Protein AF-B7HX45-F1 (afdb_monomer_lite)

Organism: Bacillus cereus (strain AH187) (NCBI:txid405534)

InterPro domains:
  IPR003188 Phosphotransferase system, lactose/cellobiose-type IIA subunit [PF02255] (1-77)
  IPR003188 Phosphotransferase system, lactose/cellobiose-type IIA subunit [PIRSF000699] (1-80)
  IPR003188 Phosphotransferase system, lactose/cellobiose-type IIA subunit [PS51095] (1-78)
  IPR003188 Phosphotransferase system, lactose/cellobiose-type IIA subunit [PTHR34382] (1-80)
  IPR003188 Phosphotransferase system, lactose/cellobiose-type IIA subunit [cd00215] (1-78)
  IPR036542 Phosphot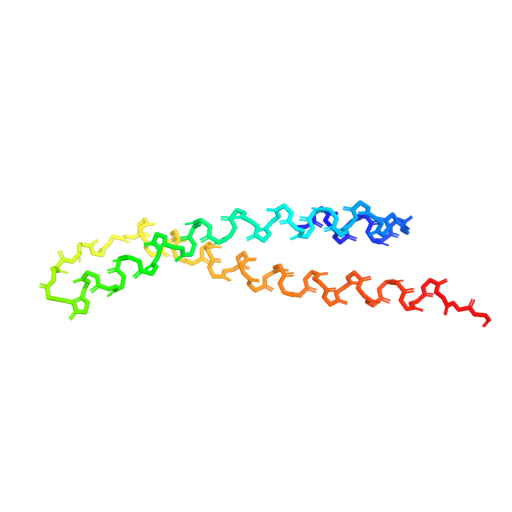ransferase system, lactose/cellobiose-type IIA subunit superfamily [SSF46973] (1-78)

Sequence (83 aa):
MEAIDCAKRGEFTEAEAKLQEALEELKEAHRVQTDLIQKEAGGEKTEVTLLMVHAQDHLMNAITVKELASEFVELYRKMSVTE

pLDDT: mean 95.57, std 7.61, range [45.19, 98.56]

Radius of gyration: 16.94 Å; chains: 1; bounding box: 40×21×46 Å

Secondary structure (DSSP, 8-state):
-HHHHHHHTT-HHHHHHHHHHHHHHHHHHHHHHHHHHHHHHTT------HHHHHHHHHHHHHHHHHHHHHHHHHHHHHHH---

Foldseek 3Di:
DVLLVCLLVVNLVVSVVVLVVLVVVLVVLVVVVVVVVVCVVVVNDDDDDPVNVVSVVVSVVSVVVSVVSVVSSVVSVVVVPDD

Structure (mmCIF, N/CA/C/O backbone):
data_AF-B7HX45-F1
#
_entry.id   AF-B7HX45-F1
#
loop_
_atom_site.group_PDB
_atom_site.id
_atom_site.type_symbol
_atom_site.label_atom_id
_atom_site.label_alt_id
_atom_site.label_comp_id
_atom_site.label_asym_id
_atom_site.label_entity_id
_atom_site.label_seq_id
_atom_site.pdbx_PDB_ins_code
_atom_site.Cartn_x
_atom_site.Cartn_y
_atom_site.Cartn_z
_atom_site.occupancy
_atom_site.B_iso_or_equiv
_atom_site.auth_seq_id
_atom_site.auth_comp_id
_atom_site.auth_asym_id
_atom_site.auth_atom_id
_atom_site.pdbx_PDB_model_num
ATOM 1 N N . MET A 1 1 ? 1.483 -5.390 -6.874 1.00 93.69 1 MET A N 1
ATOM 2 C CA . MET A 1 1 ? 2.383 -6.333 -7.582 1.00 93.69 1 MET A CA 1
ATOM 3 C C . MET A 1 1 ? 2.432 -6.058 -9.079 1.00 93.69 1 MET A C 1
ATOM 5 O O . MET A 1 1 ? 3.530 -5.926 -9.595 1.00 93.69 1 MET A O 1
ATOM 9 N N . GLU A 1 2 ? 1.288 -5.879 -9.748 1.00 97.81 2 GLU A N 1
ATOM 10 C CA . GLU A 1 2 ? 1.198 -5.622 -11.202 1.00 97.81 2 GLU A CA 1
ATOM 11 C C . GLU A 1 2 ? 2.144 -4.523 -11.709 1.00 97.81 2 GLU A C 1
ATOM 13 O O . GLU A 1 2 ? 2.815 -4.711 -12.719 1.00 97.81 2 GLU A O 1
ATOM 18 N N . ALA A 1 3 ? 2.276 -3.416 -10.968 1.00 98.44 3 ALA A N 1
ATOM 19 C CA . ALA A 1 3 ? 3.205 -2.338 -11.306 1.00 98.44 3 ALA A CA 1
ATOM 20 C C . ALA A 1 3 ? 4.668 -2.799 -11.449 1.00 98.44 3 ALA A C 1
ATOM 22 O O . ALA A 1 3 ? 5.359 -2.404 -12.386 1.00 98.44 3 ALA A O 1
ATOM 23 N N . ILE A 1 4 ? 5.131 -3.670 -10.545 1.00 98.25 4 ILE A N 1
ATOM 24 C CA . ILE A 1 4 ? 6.488 -4.230 -10.587 1.00 98.25 4 ILE A CA 1
ATOM 25 C C . ILE A 1 4 ? 6.653 -5.085 -11.846 1.00 98.25 4 ILE A C 1
ATOM 27 O O . ILE A 1 4 ? 7.688 -5.017 -12.506 1.00 98.25 4 ILE A O 1
ATOM 31 N N . ASP A 1 5 ? 5.642 -5.878 -12.197 1.00 98.19 5 ASP A N 1
ATOM 32 C CA . ASP A 1 5 ? 5.702 -6.751 -13.368 1.00 98.19 5 ASP A CA 1
ATOM 33 C C . ASP A 1 5 ? 5.678 -5.961 -14.681 1.00 98.19 5 ASP A C 1
ATOM 35 O O . ASP A 1 5 ? 6.406 -6.316 -15.607 1.00 98.19 5 ASP A O 1
ATOM 39 N N . CYS A 1 6 ? 4.924 -4.860 -14.745 1.00 98.12 6 CYS A N 1
ATOM 40 C CA . CYS A 1 6 ? 4.969 -3.921 -15.870 1.00 98.12 6 CYS A CA 1
ATOM 41 C C . CYS A 1 6 ? 6.363 -3.283 -15.993 1.00 98.12 6 CYS A C 1
ATOM 43 O O . CYS A 1 6 ? 6.970 -3.295 -17.064 1.00 98.12 6 CYS A O 1
ATOM 45 N N . ALA A 1 7 ? 6.941 -2.805 -14.885 1.00 97.69 7 ALA A N 1
ATOM 46 C CA . ALA A 1 7 ? 8.275 -2.199 -14.896 1.00 97.69 7 ALA A CA 1
ATOM 47 C C . ALA A 1 7 ? 9.385 -3.183 -15.294 1.00 97.69 7 ALA A C 1
ATOM 49 O O . ALA A 1 7 ? 10.285 -2.811 -16.045 1.00 97.69 7 ALA A O 1
ATOM 50 N N . LYS A 1 8 ? 9.297 -4.455 -14.883 1.00 96.75 8 LYS A N 1
ATOM 51 C CA . LYS A 1 8 ? 10.206 -5.521 -15.348 1.00 96.75 8 LYS A CA 1
ATOM 52 C C . LYS A 1 8 ? 10.176 -5.716 -16.867 1.00 96.75 8 LYS A C 1
ATOM 54 O O . LYS A 1 8 ? 11.182 -6.130 -17.434 1.00 96.75 8 LYS A O 1
ATOM 59 N N . ARG A 1 9 ? 9.041 -5.439 -17.518 1.00 96.81 9 ARG A N 1
ATOM 60 C CA . ARG A 1 9 ? 8.881 -5.479 -18.982 1.00 96.81 9 ARG A CA 1
ATOM 61 C C . ARG A 1 9 ? 9.247 -4.158 -19.672 1.00 96.81 9 ARG A C 1
ATOM 63 O O . ARG A 1 9 ? 9.182 -4.080 -20.893 1.00 96.81 9 ARG A O 1
ATOM 70 N N . GLY A 1 10 ? 9.639 -3.129 -18.916 1.00 96.19 10 GLY A N 1
ATOM 71 C CA . GLY A 1 10 ? 9.901 -1.782 -19.436 1.00 96.19 10 GLY A CA 1
ATOM 72 C C . GLY A 1 10 ? 8.635 -0.956 -19.702 1.00 96.19 10 GLY A C 1
ATOM 73 O O . GLY A 1 10 ? 8.713 0.142 -20.251 1.00 96.19 10 GLY A O 1
ATOM 74 N N . GLU A 1 11 ? 7.462 -1.444 -19.295 1.00 97.94 11 GLU A N 1
ATOM 75 C CA . GLU A 1 11 ? 6.157 -0.798 -19.486 1.00 97.94 11 GLU A CA 1
ATOM 76 C C . GLU A 1 11 ? 5.915 0.246 -18.384 1.00 97.94 11 GLU A C 1
ATOM 78 O O . GLU A 1 11 ? 5.009 0.140 -17.558 1.00 97.94 11 GLU A O 1
ATOM 83 N N . PHE A 1 12 ? 6.769 1.268 -18.321 1.00 97.31 12 PHE A N 1
ATOM 84 C CA . PHE A 1 12 ? 6.794 2.194 -17.184 1.00 97.31 12 PHE A CA 1
ATOM 85 C C . PHE A 1 12 ? 5.555 3.086 -17.057 1.00 97.31 12 PHE A C 1
ATOM 87 O O . PHE A 1 12 ? 5.213 3.495 -15.951 1.00 97.31 12 PHE A O 1
ATOM 94 N N . THR A 1 13 ? 4.885 3.408 -18.165 1.00 97.88 13 THR A N 1
ATOM 95 C CA . THR A 1 13 ? 3.625 4.167 -18.129 1.00 97.88 13 THR A CA 1
ATOM 96 C C . THR A 1 13 ? 2.510 3.347 -17.487 1.00 97.88 13 THR A C 1
ATOM 98 O O . THR A 1 13 ? 1.750 3.872 -16.679 1.00 97.88 13 THR A O 1
ATOM 101 N N . GLU A 1 14 ? 2.436 2.053 -17.803 1.00 98.31 14 GLU A N 1
ATOM 102 C CA . GLU A 1 14 ? 1.453 1.148 -17.206 1.00 98.31 14 GLU A CA 1
ATOM 103 C C . GLU A 1 14 ? 1.793 0.850 -15.743 1.00 98.31 14 GLU A C 1
ATOM 105 O O . GLU A 1 14 ? 0.908 0.859 -14.890 1.00 98.31 14 GLU A O 1
ATOM 110 N N . ALA A 1 15 ? 3.082 0.699 -15.424 1.00 98.44 15 ALA A N 1
ATOM 111 C CA . ALA A 1 15 ? 3.541 0.569 -14.046 1.00 98.44 15 ALA A CA 1
ATOM 112 C C . ALA A 1 15 ? 3.087 1.750 -13.170 1.00 98.44 15 ALA A C 1
ATOM 114 O O . ALA A 1 15 ? 2.570 1.533 -12.074 1.00 98.44 15 ALA A O 1
ATOM 115 N N . GLU A 1 16 ? 3.225 2.984 -13.664 1.00 98.19 16 GLU A N 1
ATOM 116 C CA . GLU A 1 16 ? 2.788 4.189 -12.949 1.00 98.19 16 GLU A CA 1
ATOM 117 C C . GLU A 1 16 ? 1.265 4.233 -12.782 1.00 98.19 16 GLU A C 1
ATOM 119 O O . GLU A 1 16 ? 0.767 4.503 -11.690 1.00 98.19 16 GLU A O 1
ATOM 124 N N . ALA A 1 17 ? 0.513 3.888 -13.834 1.00 98.56 17 ALA A N 1
ATOM 125 C CA . ALA A 1 17 ? -0.944 3.802 -13.760 1.00 98.56 17 ALA A CA 1
ATOM 126 C C . ALA A 1 17 ? -1.398 2.803 -12.681 1.00 98.56 17 ALA A C 1
ATOM 128 O O . ALA A 1 17 ? -2.292 3.110 -11.892 1.00 98.56 17 ALA A O 1
ATOM 129 N N . LYS A 1 18 ? -0.731 1.647 -12.584 1.00 98.56 18 LYS A N 1
ATOM 130 C CA . LYS A 1 18 ? -1.001 0.627 -11.561 1.00 98.56 18 LYS A CA 1
ATOM 131 C C . LYS A 1 18 ? -0.613 1.055 -10.147 1.00 98.56 18 LYS A C 1
ATOM 133 O O . LYS A 1 18 ? -1.305 0.700 -9.195 1.00 98.56 18 LYS A O 1
ATOM 138 N N . LEU A 1 19 ? 0.464 1.824 -9.981 1.00 98.50 19 LEU A N 1
ATOM 139 C CA 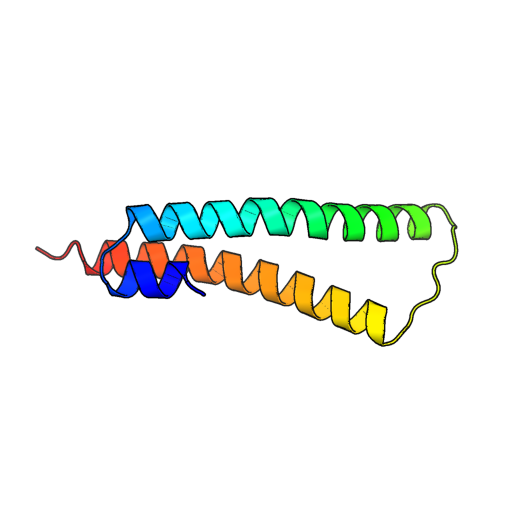. LEU A 1 19 ? 0.803 2.418 -8.681 1.00 98.50 19 LEU A CA 1
ATOM 140 C C . LEU A 1 19 ? -0.228 3.460 -8.245 1.00 98.50 19 LEU A C 1
ATOM 142 O O . LEU A 1 19 ? -0.531 3.541 -7.053 1.00 98.50 19 LEU A O 1
ATOM 146 N N . GLN A 1 20 ? -0.756 4.239 -9.191 1.00 98.38 20 GLN A N 1
ATOM 147 C CA . GLN A 1 20 ? -1.780 5.239 -8.915 1.00 98.38 20 GLN A CA 1
ATOM 148 C C . GLN A 1 20 ? -3.122 4.592 -8.556 1.00 98.38 20 GLN A C 1
ATOM 150 O O . GLN A 1 20 ? -3.745 5.008 -7.585 1.00 98.38 20 GLN A O 1
ATOM 155 N N . GLU A 1 21 ? -3.536 3.552 -9.283 1.00 98.38 21 GLU A N 1
ATOM 156 C CA . GLU A 1 21 ? -4.726 2.749 -8.963 1.00 98.38 21 GLU A CA 1
ATOM 157 C C . GLU A 1 21 ? -4.639 2.196 -7.532 1.00 98.38 21 GLU A C 1
ATOM 159 O O . GLU A 1 21 ? -5.509 2.468 -6.706 1.00 98.38 21 GLU A O 1
ATOM 164 N N . ALA A 1 22 ? -3.522 1.540 -7.194 1.00 98.25 22 ALA A N 1
ATOM 165 C CA . ALA A 1 22 ? -3.288 1.021 -5.848 1.00 98.25 22 ALA A CA 1
ATOM 166 C C . ALA A 1 22 ? -3.293 2.122 -4.773 1.00 98.25 22 ALA A C 1
ATOM 168 O O . ALA A 1 22 ? -3.760 1.897 -3.659 1.00 98.25 22 ALA A O 1
ATOM 169 N N . LEU A 1 23 ? -2.775 3.317 -5.081 1.00 97.75 23 LEU A N 1
ATOM 170 C CA . LEU A 1 23 ? -2.783 4.443 -4.148 1.00 97.75 23 LEU A CA 1
ATOM 171 C C . LEU A 1 23 ? -4.208 4.908 -3.825 1.00 97.75 23 LEU A C 1
ATOM 173 O O . LEU A 1 23 ? -4.492 5.191 -2.662 1.00 97.75 23 LEU A O 1
ATOM 177 N N . GLU A 1 24 ? -5.087 5.006 -4.821 1.00 98.12 24 GLU A N 1
ATOM 178 C CA . GLU A 1 24 ? -6.468 5.437 -4.590 1.00 98.12 24 GLU A CA 1
ATOM 179 C C . GLU A 1 24 ? -7.256 4.404 -3.772 1.00 98.12 24 GLU A C 1
ATOM 181 O O . GLU A 1 24 ? -7.920 4.775 -2.805 1.00 98.12 24 GLU A O 1
ATOM 186 N N . GLU A 1 25 ? -7.107 3.108 -4.056 1.00 97.81 25 GLU A N 1
ATOM 187 C CA . GLU A 1 25 ? -7.744 2.053 -3.251 1.00 97.81 25 GLU A CA 1
ATOM 188 C C . GLU A 1 25 ? -7.238 2.041 -1.800 1.00 97.81 25 GLU A C 1
ATOM 190 O O . GLU A 1 25 ? -8.022 1.934 -0.849 1.00 97.81 25 GLU A O 1
ATOM 195 N N . LEU A 1 26 ? -5.924 2.207 -1.610 1.00 98.12 26 LEU A N 1
ATOM 196 C CA . LEU A 1 26 ? -5.318 2.272 -0.281 1.00 98.12 26 LEU A CA 1
ATOM 197 C C . LEU A 1 26 ? -5.790 3.487 0.515 1.00 98.12 26 LEU A C 1
ATOM 199 O O . LEU A 1 26 ? -5.973 3.366 1.724 1.00 98.12 26 LEU A O 1
ATOM 203 N N . LYS A 1 27 ? -6.009 4.642 -0.125 1.00 97.62 27 LYS A N 1
ATOM 204 C CA . LYS A 1 27 ? -6.543 5.833 0.557 1.00 97.62 27 LYS A CA 1
ATOM 205 C C . LYS A 1 27 ? -7.924 5.571 1.143 1.00 97.62 27 LYS A C 1
ATOM 207 O O . LYS A 1 27 ? -8.165 5.944 2.291 1.00 97.62 27 LYS A O 1
ATOM 212 N N . GLU A 1 28 ? -8.802 4.912 0.394 1.00 97.38 28 GLU A N 1
ATOM 213 C CA . GLU A 1 28 ? -10.146 4.584 0.876 1.00 97.38 28 GLU A CA 1
ATOM 214 C C . GLU A 1 28 ? -10.092 3.610 2.060 1.00 97.38 28 GLU A C 1
ATOM 216 O O . GLU A 1 28 ? -10.714 3.851 3.098 1.00 97.38 28 GLU A O 1
ATOM 221 N N . ALA A 1 29 ? -9.275 2.556 1.970 1.00 97.31 29 ALA A N 1
ATOM 222 C CA . ALA A 1 29 ? -9.093 1.615 3.076 1.00 97.31 29 ALA A CA 1
ATOM 223 C C . ALA A 1 29 ? -8.444 2.273 4.312 1.00 97.31 29 ALA A C 1
ATOM 225 O O . ALA A 1 29 ? -8.888 2.065 5.446 1.00 97.31 29 ALA A O 1
ATOM 226 N N . HIS A 1 30 ? -7.435 3.121 4.105 1.00 97.38 30 HIS A N 1
ATOM 227 C CA . HIS A 1 30 ? -6.761 3.866 5.168 1.00 97.38 30 HIS A CA 1
ATOM 228 C C . HIS A 1 30 ? -7.690 4.881 5.843 1.00 97.38 30 HIS A C 1
ATOM 230 O O . HIS A 1 30 ? -7.595 5.099 7.053 1.00 97.38 30 HIS A O 1
ATOM 236 N N . ARG A 1 31 ? -8.629 5.483 5.105 1.00 97.81 31 ARG A N 1
ATOM 237 C CA . ARG A 1 31 ? -9.657 6.353 5.687 1.00 97.81 31 ARG A CA 1
ATOM 238 C C . ARG A 1 31 ? -10.534 5.587 6.673 1.00 97.81 31 ARG A C 1
ATOM 240 O O . ARG A 1 31 ? -10.734 6.063 7.784 1.00 97.81 31 ARG A O 1
ATOM 247 N N . VAL A 1 32 ? -10.976 4.379 6.320 1.00 96.06 32 VAL A N 1
ATOM 248 C CA . VAL A 1 32 ? -11.749 3.525 7.240 1.00 96.06 32 VAL A CA 1
ATOM 249 C C . VAL A 1 32 ? -10.933 3.175 8.488 1.00 96.06 32 VAL A C 1
ATOM 251 O O . VAL A 1 32 ? -11.447 3.274 9.601 1.00 96.06 32 VAL A O 1
ATOM 254 N N . GLN A 1 33 ? -9.652 2.821 8.331 1.00 96.81 33 GLN A N 1
ATOM 255 C CA . GLN A 1 33 ? -8.756 2.580 9.469 1.00 96.81 33 GLN A CA 1
ATOM 256 C C . GLN A 1 33 ? -8.613 3.827 10.357 1.00 96.81 33 GLN A C 1
ATOM 258 O O . GLN A 1 33 ? -8.683 3.725 11.581 1.00 96.81 33 GLN A O 1
ATOM 263 N N . THR A 1 34 ? -8.460 5.003 9.747 1.00 96.81 34 THR A N 1
ATOM 264 C CA . THR A 1 34 ? -8.350 6.287 10.454 1.00 96.81 34 THR A CA 1
ATOM 265 C C . THR A 1 34 ? -9.616 6.582 11.252 1.00 96.81 34 THR A C 1
ATOM 267 O O . THR A 1 34 ? -9.523 6.921 12.430 1.00 96.81 34 THR A O 1
ATOM 270 N N . ASP A 1 35 ? -10.791 6.398 10.650 1.00 96.38 35 ASP A N 1
ATOM 271 C CA . ASP A 1 35 ? -12.082 6.621 11.305 1.00 96.38 35 ASP A CA 1
ATOM 272 C C . ASP A 1 35 ? -12.274 5.681 12.509 1.00 96.38 35 ASP A C 1
ATOM 274 O O . ASP A 1 35 ? -12.775 6.108 13.551 1.00 96.38 35 ASP A O 1
ATOM 278 N N . LEU A 1 36 ? -11.850 4.413 12.405 1.00 95.38 36 LEU A N 1
ATOM 279 C CA . LEU A 1 36 ? -11.876 3.462 13.526 1.00 95.38 36 LEU A CA 1
ATOM 280 C C . LEU A 1 36 ? -10.984 3.927 14.686 1.00 95.38 36 LEU A C 1
ATOM 282 O O . LEU A 1 36 ? -11.439 3.955 15.829 1.00 95.38 36 LEU A O 1
ATOM 286 N N . ILE A 1 37 ? -9.751 4.350 14.390 1.00 95.62 37 ILE A N 1
ATOM 287 C CA . ILE A 1 37 ? -8.806 4.862 15.397 1.00 95.62 37 ILE A CA 1
ATOM 288 C C . ILE A 1 37 ? -9.348 6.139 16.053 1.00 95.62 37 ILE A C 1
ATOM 290 O O . ILE A 1 37 ? -9.257 6.301 17.269 1.00 95.62 37 ILE A O 1
ATOM 294 N N . GLN A 1 38 ? -9.935 7.050 15.271 1.00 97.25 38 GLN A N 1
ATOM 295 C CA . GLN A 1 38 ? -10.514 8.290 15.791 1.00 97.25 38 GLN A CA 1
ATOM 296 C C . GLN A 1 38 ? -11.689 8.025 16.736 1.00 97.25 38 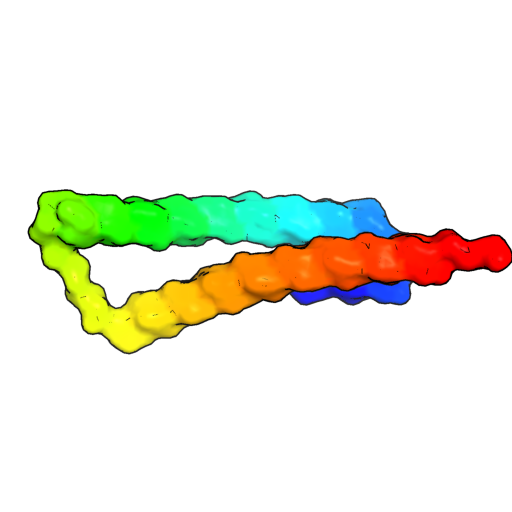GLN A C 1
ATOM 298 O O . GLN A 1 38 ? -11.765 8.647 17.796 1.00 97.25 38 GLN A O 1
ATOM 303 N N . LYS A 1 39 ? -12.578 7.089 16.387 1.00 95.19 39 LYS A N 1
ATOM 304 C CA . LYS A 1 39 ? -13.691 6.676 17.254 1.00 95.19 39 LYS A CA 1
ATOM 305 C C . LYS A 1 39 ? -13.192 6.081 18.565 1.00 95.19 39 LYS A C 1
ATOM 307 O O . LYS A 1 39 ? -13.653 6.486 19.633 1.00 95.19 39 LYS A O 1
ATOM 312 N N . GLU A 1 40 ? -12.206 5.188 18.495 1.00 94.94 40 GLU A N 1
ATOM 313 C CA . GLU A 1 40 ? -11.601 4.588 19.686 1.00 94.94 40 GLU A CA 1
ATOM 314 C C . GLU A 1 40 ? -10.951 5.645 20.592 1.00 94.94 40 GLU A C 1
ATOM 316 O O . GLU A 1 40 ? -11.213 5.678 21.796 1.00 94.94 40 GLU A O 1
ATOM 321 N N . ALA A 1 41 ? -10.191 6.581 20.015 1.00 95.31 41 ALA A N 1
ATOM 322 C CA . ALA A 1 41 ? -9.607 7.708 20.743 1.00 95.31 41 ALA A CA 1
ATOM 323 C C . ALA A 1 41 ? -10.668 8.653 21.345 1.00 95.31 41 ALA A C 1
ATOM 325 O O . ALA A 1 41 ? -10.439 9.249 22.399 1.00 95.31 41 ALA A O 1
ATOM 326 N N . GLY A 1 42 ? -11.835 8.769 20.703 1.00 96.69 42 GLY A N 1
ATOM 327 C CA . GLY A 1 42 ? -13.007 9.499 21.197 1.00 96.69 42 GLY A CA 1
ATOM 328 C C . GLY A 1 42 ? -13.762 8.797 22.334 1.00 96.69 42 GLY A C 1
ATOM 329 O O . GLY A 1 42 ? -14.708 9.369 22.877 1.00 96.69 42 GLY A O 1
ATOM 330 N N . GLY A 1 43 ? -13.349 7.585 22.719 1.00 94.50 43 GLY A N 1
ATOM 331 C CA . GLY A 1 43 ? -13.953 6.800 23.796 1.00 94.50 43 GLY A CA 1
ATOM 332 C C . GLY A 1 43 ? -15.019 5.802 23.336 1.00 94.50 43 GLY A C 1
ATOM 333 O O . GLY A 1 43 ? -15.617 5.127 24.181 1.00 94.50 43 GLY A O 1
ATOM 334 N N . GLU A 1 44 ? -15.256 5.667 22.028 1.00 95.19 44 GLU A N 1
ATOM 335 C CA . GLU A 1 44 ? -16.120 4.617 21.487 1.00 95.19 44 GLU A CA 1
ATOM 336 C C . GLU A 1 44 ? -15.385 3.275 21.529 1.00 95.19 44 GLU A C 1
ATOM 338 O O . GLU A 1 44 ? -14.400 3.052 20.826 1.00 95.19 44 GLU A O 1
ATOM 343 N N . LYS A 1 45 ? -15.868 2.342 22.353 1.00 89.12 45 LYS A N 1
ATOM 344 C CA . LYS A 1 45 ? -15.286 0.998 22.400 1.00 89.12 45 LYS A CA 1
ATOM 345 C C . LYS A 1 45 ? -15.571 0.261 21.095 1.00 89.12 45 LYS A C 1
ATOM 347 O O . LYS A 1 45 ? -16.727 -0.020 20.787 1.00 89.12 45 LYS A O 1
ATOM 352 N N . THR A 1 46 ? -14.510 -0.110 20.389 1.00 87.75 46 THR A N 1
ATOM 353 C CA . THR A 1 46 ? -14.575 -1.005 19.231 1.00 87.75 46 THR A CA 1
ATOM 354 C C . THR A 1 46 ? -14.236 -2.427 19.673 1.00 87.75 46 THR A C 1
ATOM 356 O O . THR A 1 46 ? -13.291 -2.645 20.429 1.00 87.75 46 THR A O 1
ATOM 359 N N . GLU A 1 47 ? -15.019 -3.411 19.232 1.00 92.31 47 GLU A N 1
ATOM 360 C CA . GLU A 1 47 ? -14.711 -4.818 19.489 1.00 92.31 47 GLU A CA 1
ATOM 361 C C . GLU A 1 47 ? -13.556 -5.276 18.592 1.00 92.31 47 GLU A C 1
ATOM 363 O O . GLU A 1 47 ? -13.682 -5.333 17.367 1.00 92.31 47 GLU A O 1
ATOM 368 N N . VAL A 1 48 ? -12.427 -5.628 19.208 1.00 93.94 48 VAL A N 1
ATOM 369 C CA . VAL A 1 48 ? -11.274 -6.179 18.493 1.00 93.94 48 VAL A CA 1
ATOM 370 C C . VAL A 1 48 ? -11.508 -7.664 18.241 1.00 93.94 48 VAL A C 1
ATOM 372 O O . VAL A 1 48 ? -11.520 -8.477 19.165 1.00 93.94 48 VAL A O 1
ATOM 375 N N . THR A 1 49 ? -11.664 -8.027 16.970 1.00 96.81 49 THR A N 1
ATOM 376 C CA . THR A 1 49 ? -11.801 -9.420 16.525 1.00 96.81 49 THR A CA 1
ATOM 377 C C . THR A 1 49 ? -10.570 -9.859 15.739 1.00 96.81 49 THR A C 1
ATOM 379 O O . THR A 1 49 ? -9.870 -9.032 15.154 1.00 96.81 49 THR A O 1
ATOM 382 N N . LEU A 1 50 ? -10.326 -11.171 15.650 1.00 97.75 50 LEU A N 1
ATOM 383 C CA . LEU A 1 50 ? -9.246 -11.709 14.811 1.00 97.75 50 LEU A CA 1
ATOM 384 C C . LEU A 1 50 ? -9.376 -11.257 13.345 1.00 97.75 50 LEU A C 1
ATOM 386 O O . LEU A 1 50 ? -8.373 -10.984 12.695 1.00 97.75 50 LEU A O 1
ATOM 390 N N . LEU A 1 51 ? -10.608 -11.140 12.839 1.00 97.56 51 LEU A N 1
ATOM 391 C CA . LEU A 1 51 ? -10.869 -10.670 11.480 1.00 97.56 51 LEU A CA 1
ATOM 392 C C . LEU A 1 51 ? -10.491 -9.192 11.298 1.00 97.56 51 LEU A C 1
ATOM 394 O O . LEU A 1 51 ? -9.930 -8.836 10.267 1.00 97.56 51 LEU A O 1
ATOM 398 N N . MET A 1 52 ? -10.759 -8.346 12.298 1.00 96.00 52 MET A N 1
ATOM 399 C CA . MET A 1 52 ? -10.352 -6.937 12.280 1.00 96.00 52 MET A CA 1
ATOM 400 C C . MET A 1 52 ? -8.830 -6.796 12.286 1.00 96.00 52 MET A C 1
ATOM 402 O O . MET A 1 52 ? -8.293 -6.041 11.480 1.00 96.00 52 MET A O 1
ATOM 406 N N . VAL A 1 53 ? -8.141 -7.551 13.148 1.00 97.00 53 VAL A N 1
ATOM 407 C CA . VAL A 1 53 ? -6.670 -7.579 13.183 1.00 97.00 53 VAL A CA 1
ATOM 408 C C . VAL A 1 53 ? -6.121 -8.014 11.824 1.00 97.00 53 VAL A C 1
ATOM 410 O O . VAL A 1 53 ? -5.309 -7.308 11.239 1.00 97.00 53 VAL A O 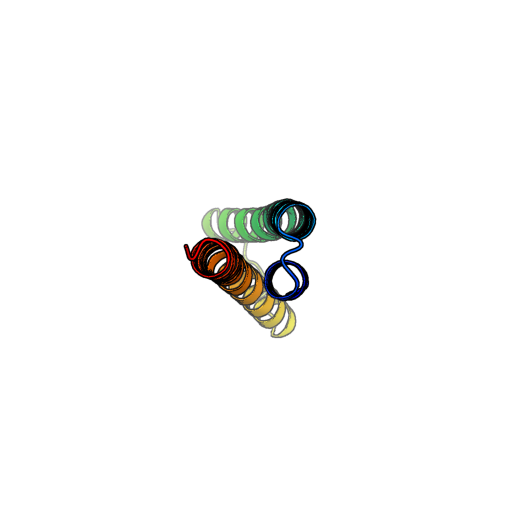1
ATOM 413 N N . HIS A 1 54 ? -6.650 -9.099 11.253 1.00 97.81 54 HIS A N 1
ATOM 414 C CA . HIS A 1 54 ? -6.225 -9.585 9.941 1.00 97.81 54 HIS A CA 1
ATOM 415 C C . HIS A 1 54 ? -6.456 -8.565 8.814 1.00 97.81 54 HIS A C 1
ATOM 417 O O . HIS A 1 54 ? -5.629 -8.431 7.914 1.00 97.81 54 HIS A O 1
ATOM 423 N N . ALA A 1 55 ? -7.565 -7.822 8.855 1.00 97.31 55 ALA A N 1
ATOM 424 C CA . ALA A 1 55 ? -7.829 -6.751 7.898 1.00 97.31 55 ALA A CA 1
ATOM 425 C C . ALA A 1 55 ? -6.820 -5.594 8.031 1.00 97.31 55 ALA A C 1
ATOM 427 O O . ALA A 1 55 ? -6.355 -5.075 7.016 1.00 97.31 55 ALA A O 1
ATOM 428 N N . GLN A 1 56 ? -6.447 -5.217 9.259 1.00 97.25 56 GLN A N 1
ATOM 429 C CA . GLN A 1 56 ? -5.412 -4.207 9.504 1.00 97.25 56 GLN A CA 1
ATOM 430 C C . GLN A 1 56 ? -4.023 -4.684 9.057 1.00 97.25 56 GLN A C 1
ATOM 432 O O . GLN A 1 56 ? -3.291 -3.906 8.443 1.00 97.25 56 GLN A O 1
ATOM 437 N N . ASP A 1 57 ? -3.689 -5.959 9.282 1.00 98.25 57 ASP A N 1
ATOM 438 C CA . ASP A 1 57 ? -2.444 -6.570 8.798 1.00 98.25 57 ASP A CA 1
ATOM 439 C C . ASP A 1 57 ? -2.350 -6.497 7.267 1.00 98.25 57 ASP A C 1
ATOM 441 O O . ASP A 1 57 ? -1.323 -6.088 6.723 1.00 98.25 57 ASP A O 1
ATOM 445 N N . HIS A 1 58 ? -3.434 -6.840 6.558 1.00 98.19 58 HIS A N 1
ATOM 446 C CA . HIS A 1 58 ? -3.493 -6.734 5.095 1.00 98.19 58 HIS A CA 1
ATOM 447 C C . HIS A 1 58 ? -3.317 -5.304 4.608 1.00 98.19 58 HIS A C 1
ATOM 449 O O . HIS A 1 58 ? -2.553 -5.079 3.670 1.00 98.19 58 HIS A O 1
ATOM 455 N N . LEU A 1 59 ? -3.999 -4.346 5.239 1.00 98.19 59 LEU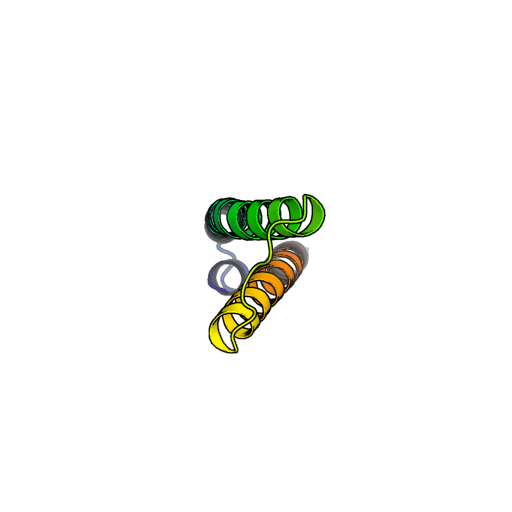 A N 1
ATOM 456 C CA . LEU A 1 59 ? -3.899 -2.938 4.872 1.00 98.19 59 LEU A CA 1
ATOM 457 C C . LEU A 1 59 ? -2.464 -2.433 5.028 1.00 98.19 59 LEU A C 1
ATOM 459 O O . LEU A 1 59 ? -1.906 -1.870 4.087 1.00 98.19 59 LEU A O 1
ATOM 463 N N . MET A 1 60 ? -1.838 -2.684 6.177 1.00 97.81 60 MET A N 1
ATOM 464 C CA . MET A 1 60 ? -0.477 -2.214 6.417 1.00 97.81 60 MET A CA 1
ATOM 465 C C . MET A 1 60 ? 0.534 -2.911 5.499 1.00 97.81 60 MET A C 1
ATOM 467 O O . MET A 1 60 ? 1.400 -2.255 4.922 1.00 97.81 60 MET A O 1
ATOM 471 N N . ASN A 1 61 ? 0.381 -4.219 5.270 1.00 98.25 61 ASN A N 1
ATOM 472 C CA . ASN A 1 61 ? 1.194 -4.936 4.290 1.00 98.25 61 ASN A CA 1
ATOM 473 C C . ASN A 1 61 ? 1.037 -4.345 2.879 1.00 98.25 61 ASN A C 1
ATOM 475 O O . ASN A 1 61 ? 2.031 -4.139 2.188 1.00 98.25 61 ASN A O 1
ATOM 479 N N . ALA A 1 62 ? -0.187 -4.039 2.448 1.00 98.12 62 ALA A N 1
ATOM 480 C CA . ALA A 1 62 ? -0.439 -3.462 1.132 1.00 98.12 62 ALA A CA 1
ATOM 481 C C . ALA A 1 62 ? 0.172 -2.057 0.984 1.00 98.12 62 ALA A C 1
ATOM 483 O O . ALA A 1 62 ? 0.774 -1.776 -0.054 1.00 98.12 62 ALA A O 1
ATOM 484 N N . ILE A 1 63 ? 0.103 -1.216 2.026 1.00 98.25 63 ILE A N 1
ATOM 485 C CA . ILE A 1 63 ? 0.775 0.095 2.066 1.00 98.25 63 ILE A CA 1
ATOM 486 C C . ILE A 1 63 ? 2.286 -0.080 1.887 1.00 98.25 63 ILE A C 1
ATOM 488 O O . ILE A 1 63 ? 2.863 0.480 0.954 1.00 98.25 63 ILE A O 1
ATOM 492 N N . THR A 1 64 ? 2.920 -0.914 2.716 1.00 98.31 64 THR A N 1
ATOM 493 C CA . THR A 1 64 ? 4.368 -1.155 2.643 1.00 98.31 64 THR A CA 1
ATOM 494 C C . THR A 1 64 ? 4.781 -1.736 1.291 1.00 98.31 64 THR A C 1
ATOM 496 O O . THR A 1 64 ? 5.751 -1.282 0.686 1.00 98.31 64 THR A O 1
ATOM 499 N N . VAL A 1 65 ? 4.040 -2.714 0.767 1.00 98.25 65 VAL A N 1
ATOM 500 C CA . VAL A 1 65 ? 4.330 -3.314 -0.543 1.00 98.25 65 VAL A CA 1
ATOM 501 C C . VAL A 1 65 ? 4.173 -2.293 -1.666 1.00 98.25 65 VAL A C 1
ATOM 503 O O . VAL A 1 65 ? 4.963 -2.327 -2.606 1.00 98.25 65 VAL A O 1
ATOM 506 N N . LYS A 1 66 ? 3.203 -1.374 -1.594 1.00 98.25 66 LYS A N 1
ATOM 507 C CA . LYS A 1 66 ? 3.051 -0.303 -2.588 1.00 98.25 66 LYS A CA 1
ATOM 508 C C . LYS A 1 66 ? 4.238 0.658 -2.558 1.00 98.25 66 LYS A C 1
ATOM 510 O O . LYS A 1 66 ? 4.731 1.018 -3.625 1.00 98.25 66 LYS A O 1
ATOM 515 N N . GLU A 1 67 ? 4.700 1.067 -1.377 1.00 98.19 67 GLU A N 1
ATOM 516 C CA . GLU A 1 67 ? 5.879 1.936 -1.238 1.00 98.19 67 GLU A CA 1
ATOM 517 C C . GLU A 1 67 ? 7.130 1.268 -1.815 1.00 98.19 67 GLU A C 1
ATOM 519 O O . GLU A 1 67 ? 7.812 1.845 -2.660 1.00 98.19 67 GLU A O 1
ATOM 524 N N . LEU A 1 68 ? 7.371 0.004 -1.458 1.00 98.50 68 LEU A N 1
ATOM 525 C CA . LEU A 1 68 ? 8.474 -0.772 -2.026 1.00 98.50 68 LEU A CA 1
ATOM 526 C C . LEU A 1 68 ? 8.318 -0.974 -3.539 1.00 98.50 68 LEU A C 1
ATOM 528 O O . LEU A 1 68 ? 9.302 -0.923 -4.272 1.00 98.50 68 LEU A O 1
ATOM 532 N N . ALA A 1 69 ? 7.095 -1.185 -4.032 1.00 98.50 69 ALA A N 1
ATOM 533 C CA . ALA A 1 69 ? 6.827 -1.308 -5.461 1.00 98.50 69 ALA A CA 1
ATOM 534 C C . ALA A 1 69 ? 7.203 -0.031 -6.220 1.00 98.50 69 ALA A C 1
ATOM 536 O O .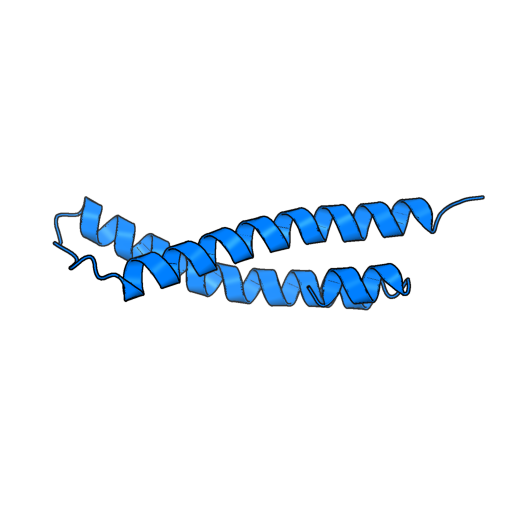 ALA A 1 69 ? 7.794 -0.141 -7.291 1.00 98.50 69 ALA A O 1
ATOM 537 N N . SER A 1 70 ? 6.918 1.153 -5.669 1.00 98.44 70 SER A N 1
ATOM 538 C CA . SER A 1 70 ? 7.358 2.429 -6.247 1.00 98.44 70 SER A CA 1
ATOM 539 C C . SER A 1 70 ? 8.885 2.492 -6.386 1.00 98.44 70 SER A C 1
ATOM 541 O O . SER A 1 70 ? 9.379 2.804 -7.470 1.00 98.44 70 SER A O 1
ATOM 543 N N . GLU A 1 71 ? 9.632 2.093 -5.353 1.00 98.44 71 GLU A N 1
ATOM 544 C CA . GLU A 1 71 ? 11.102 2.033 -5.408 1.00 98.44 71 GLU A CA 1
ATOM 545 C C . GLU A 1 71 ? 11.612 1.021 -6.446 1.00 98.44 71 GLU A C 1
ATOM 547 O O . GLU A 1 71 ? 12.557 1.301 -7.184 1.00 98.44 71 GLU A O 1
ATOM 552 N N . PHE A 1 72 ? 10.968 -0.146 -6.567 1.00 98.25 72 PHE A N 1
ATOM 553 C CA . PHE A 1 72 ? 11.319 -1.131 -7.594 1.00 98.25 72 PHE A CA 1
ATOM 554 C C . PHE A 1 72 ? 11.068 -0.615 -9.011 1.00 98.25 72 PHE A C 1
ATOM 556 O O . PHE A 1 72 ? 11.909 -0.828 -9.884 1.00 98.25 72 PHE A O 1
ATOM 563 N N . VAL A 1 73 ? 9.938 0.054 -9.255 1.00 98.12 73 VAL A N 1
ATOM 564 C CA . VAL A 1 73 ? 9.632 0.647 -10.568 1.00 98.12 73 VAL A CA 1
ATOM 565 C C . VAL A 1 73 ? 10.712 1.659 -10.953 1.00 98.12 73 VAL A C 1
ATOM 567 O O . VAL A 1 73 ? 11.219 1.615 -12.076 1.00 98.12 73 VAL A O 1
ATOM 570 N N . GLU A 1 74 ? 11.119 2.515 -10.017 1.00 97.56 74 GLU A N 1
ATOM 571 C CA . GLU A 1 74 ? 12.179 3.498 -10.245 1.00 97.56 74 GLU A CA 1
ATOM 572 C C . GLU A 1 74 ? 13.552 2.842 -10.458 1.00 97.56 74 GLU A C 1
ATOM 574 O O . GLU A 1 74 ? 14.317 3.247 -11.337 1.00 97.56 74 GLU A O 1
ATOM 579 N N . LEU A 1 75 ? 13.860 1.779 -9.711 1.00 97.56 75 LEU A N 1
ATOM 580 C CA . LEU A 1 75 ? 15.083 0.997 -9.890 1.00 97.56 75 LEU A CA 1
ATOM 581 C C . LEU A 1 75 ? 15.146 0.370 -11.290 1.00 97.56 75 LEU A C 1
ATOM 583 O O . LEU A 1 75 ? 16.158 0.518 -11.978 1.00 97.56 75 LEU A O 1
ATOM 587 N N . TYR A 1 76 ? 14.066 -0.270 -11.749 1.00 97.50 76 TYR A N 1
ATOM 588 C CA . TYR A 1 76 ? 13.997 -0.831 -13.102 1.00 97.50 76 TYR A CA 1
ATOM 589 C C . TYR A 1 76 ? 14.116 0.251 -14.180 1.00 97.50 76 TYR A C 1
ATOM 591 O O . TYR A 1 76 ? 14.799 0.037 -15.184 1.00 97.50 76 TYR A O 1
ATOM 599 N N . ARG A 1 77 ? 13.526 1.434 -13.958 1.00 95.75 77 ARG A N 1
ATOM 600 C CA . ARG A 1 77 ? 13.666 2.586 -14.859 1.00 95.75 77 ARG A CA 1
ATOM 601 C C . ARG A 1 77 ? 15.125 3.004 -14.996 1.00 95.75 77 ARG A C 1
ATOM 603 O O . ARG A 1 77 ? 15.618 3.100 -16.117 1.00 95.75 77 ARG A O 1
ATOM 610 N N . LYS A 1 78 ? 15.845 3.171 -13.884 1.00 95.69 78 LYS A N 1
ATOM 611 C CA . LYS A 1 78 ? 17.274 3.529 -13.900 1.00 95.69 78 LYS A CA 1
ATOM 612 C C . LYS A 1 78 ? 18.135 2.475 -14.589 1.00 95.69 78 LYS A C 1
ATOM 614 O O . LYS A 1 78 ? 19.002 2.833 -15.370 1.00 95.69 78 LYS A O 1
ATOM 619 N N . MET A 1 79 ? 17.872 1.190 -14.352 1.00 94.00 79 MET A N 1
ATOM 620 C CA . MET A 1 79 ? 18.603 0.103 -15.017 1.00 94.00 79 MET A CA 1
ATOM 621 C C . MET A 1 79 ? 18.349 0.054 -16.531 1.00 94.00 79 MET A C 1
ATOM 623 O O . MET A 1 79 ? 19.244 -0.313 -17.289 1.00 94.00 79 MET A O 1
ATOM 627 N N . SER A 1 80 ? 17.147 0.426 -16.981 1.00 87.88 80 SER A N 1
ATOM 628 C CA . SER A 1 80 ? 16.815 0.482 -18.411 1.00 87.88 80 SER A CA 1
ATOM 629 C C . SER A 1 80 ? 17.482 1.649 -19.148 1.00 87.88 80 SER A C 1
ATOM 631 O O . SER A 1 80 ? 17.689 1.570 -20.356 1.00 87.88 80 SER A O 1
ATOM 633 N N . VAL A 1 81 ? 17.869 2.704 -18.421 1.00 75.88 81 VAL A N 1
ATOM 634 C CA . VAL A 1 81 ? 18.672 3.824 -18.926 1.00 75.88 81 VAL A CA 1
ATOM 635 C C . VAL A 1 81 ? 20.145 3.509 -18.660 1.00 75.88 81 VAL A C 1
ATOM 637 O O . VAL A 1 81 ? 20.781 4.102 -17.794 1.00 75.88 81 VAL A O 1
ATOM 640 N N . THR A 1 82 ? 20.680 2.524 -19.375 1.00 58.66 82 THR A N 1
ATOM 641 C CA . THR A 1 82 ? 22.128 2.288 -19.428 1.00 58.66 82 THR A CA 1
ATOM 642 C C . THR A 1 82 ? 22.597 2.593 -20.849 1.00 58.66 82 THR A C 1
ATOM 644 O O . THR A 1 82 ? 22.213 1.879 -21.776 1.00 58.66 82 THR A O 1
ATOM 647 N N . GLU A 1 83 ? 23.362 3.680 -21.009 1.00 45.19 83 GLU A N 1
ATOM 648 C CA . GLU A 1 83 ? 24.255 3.904 -22.162 1.00 45.19 83 GLU A CA 1
ATOM 649 C C . GLU A 1 83 ? 25.501 3.015 -22.059 1.00 45.19 83 GLU A C 1
ATOM 651 O O . GLU A 1 83 ? 26.007 2.833 -20.925 1.00 45.19 83 GLU A O 1
#